Protein 2XP1 (pdb70)

B-factor: mean 57.03, std 14.46, range [29.09, 115.4]

Foldseek 3Di:
DDDDPDPQPCVPPPLEDADDVVVQLVCVLPDPDQWGWYPDPDPFWIWIWGDLDNQFIDIWTWGDDDQWIDTPNDIGRDVVRCCPVWVPLLVVQSVQQCVDPQEDADPVVNVVQQVVDDLPDKTWHWYADPVDRQWIWIWIHNPDIDIATWGGTSWTHGVPDTHNHVVVVVVVVPD

Sequence (175 aa):
SHMKYTNPRFYKHPLFKNFNVTESENYLRSSTDDFLIRKGSRHGYCVLVIKFASDVFVHMKIEEHSEHYTCSNKHFEDIDEVISVYVRPILRNLKSIKAHAKYFNSPEDAEKLLSSFDGSKVVYAFYFSRKYPGKLTFAYNNGSILEEYIGVSDMLTYNNSTFKDIDSFVAYRKR

Solvent-accessible surface area: 10726 Å² total; per-residue (Å²): 65,140,143,139,232,103,104,41,100,5,101,186,34,115,53,31,60,119,44,69,72,88,84,0,30,80,74,0,124,106,26,137,54,65,32,2,0,22,77,9,91,178,48,14,45,0,8,0,0,0,37,1,6,87,87,0,11,15,59,26,123,0,53,18,79,101,128,52,8,36,2,57,164,140,104,2,103,66,6,89,54,0,6,48,86,38,0,123,34,1,34,182,7,10,166,55,1,86,80,40,88,60,20,57,98,29,55,137,98,0,100,176,56,13,85,66,62,120,56,90,139,75,10,57,0,0,18,1,4,78,173,124,68,13,83,0,5,12,0,28,12,85,59,68,97,76,103,42,93,0,8,15,37,80,60,0,51,18,130,153,34,73,20,152,42,3,88,44,0,27,52,103,72,160,255

Organism: Antonospora locustae (NCBI:txid278021)

CATH classification: 3.30.505.10 (+1 more: 3.30.505.10)

InterPro domains:
  IPR017072 Transcription elongation factor Spt6 [PTHR10145] (4-175)
  IPR035019 Spt6, SH2 domain, N terminus [cd09918] (13-87)
  IPR035420 Spt6, SH2 domain [PF14633] (7-175)
  IPR036860 SH2 domain superfamily [G3DSA:3.30.505.10] (1-96)
  IPR036860 SH2 domain superfamily [G3DSA:3.30.505.10] (97-178)
  IPR036860 SH2 domain superfamily [SSF55550] (17-92)

Nearest PDB structures (foldseek):
  2xp1-assembly1_A-2  TM=1.006E+00  e=5.282E-35  Antonospora locustae
  3psk-assembly1_A  TM=8.960E-01  e=8.420E-13  Saccharomyces cerevisiae
  3psk-assembly6_D-3  TM=9.234E-01  e=2.754E-12  Saccharomyces cerevisiae
  5vko-assembly1_A  TM=9.215E-01  e=9.530E-12  Saccharomyces cerevisiae S288C
  3pjp-assembly2_B  TM=9.001E-01  e=2.222E-11  Nakaseomyces glabratus

Structure (mmCIF, N/CA/C/O backbone):
data_2XP1
#
_entry.id   2XP1
#
_cell.length_a   59.100
_cell.length_b   49.776
_cell.length_c   59.532
_cell.angle_alpha   90.00
_cell.angle_beta   90.00
_cell.angle_gamma   90.00
#
_symmetry.space_group_name_H-M   'P 21 21 2'
#
loop_
_entity.id
_entity.type
_entity.pdbx_description
1 polymer SPT6
2 non-polymer 'SULFATE ION'
3 non-polymer 'CHLORIDE ION'
4 water water
#
loop_
_atom_site.group_PDB
_atom_site.id
_atom_site.type_symbol
_atom_site.label_atom_id
_atom_site.label_alt_id
_atom_site.label_comp_id
_atom_site.label_asym_id
_atom_site.label_entity_id
_atom_site.label_seq_id
_atom_site.pdbx_PDB_ins_code
_atom_site.Cartn_x
_atom_site.Cartn_y
_atom_site.Cartn_z
_atom_site.occupancy
_atom_site.B_iso_or_equiv
_atom_site.auth_seq_id
_atom_site.auth_comp_id
_atom_site.auth_asym_id
_atom_site.auth_atom_id
_atom_site.pdbx_PDB_model_num
ATOM 1 N N . SER A 1 2 ? 10.703 28.087 48.214 1.00 69.32 780 SER A N 1
ATOM 2 C CA . SER A 1 2 ? 9.880 28.048 49.432 1.00 71.64 780 SER A CA 1
ATOM 3 C C . SER A 1 2 ? 10.672 28.741 50.537 1.00 74.60 780 SER A C 1
ATOM 4 O O . SER A 1 2 ? 11.601 29.502 50.280 1.00 75.45 780 SER A O 1
ATOM 7 N N . HIS A 1 3 ? 10.300 28.513 51.775 1.00 76.20 781 HIS A N 1
ATOM 8 C CA . HIS A 1 3 ? 11.355 28.532 52.754 1.00 77.45 781 HIS A CA 1
ATOM 9 C C . HIS A 1 3 ? 11.442 27.351 53.670 1.00 75.60 781 HIS A C 1
ATOM 10 O O . HIS A 1 3 ? 10.595 26.454 53.602 1.00 73.53 781 HIS A O 1
ATOM 17 N N . MET A 1 4 ? 12.527 27.279 54.429 1.00 76.07 782 MET A N 1
ATOM 18 C CA . MET A 1 4 ? 12.934 25.995 54.948 1.00 72.99 782 MET A CA 1
ATOM 19 C C . MET A 1 4 ? 11.883 25.448 55.868 1.00 72.30 782 MET A C 1
ATOM 20 O O . MET A 1 4 ? 11.168 26.205 56.525 1.00 75.67 782 MET A O 1
ATOM 25 N N . LYS A 1 5 ? 11.764 24.128 55.850 1.00 67.25 783 LYS A N 1
ATOM 26 C CA . LYS A 1 5 ? 10.857 23.442 56.723 1.00 66.56 783 LYS A CA 1
ATOM 27 C C . LYS A 1 5 ? 11.688 22.544 57.597 1.00 65.38 783 LYS A C 1
ATOM 28 O O . LYS A 1 5 ? 12.891 22.430 57.392 1.00 63.69 783 LYS A O 1
ATOM 34 N N . TYR A 1 6 ? 11.037 21.930 58.579 1.00 65.71 784 TYR A N 1
ATOM 35 C CA . TYR A 1 6 ? 11.711 21.163 59.618 1.00 66.41 784 TYR A CA 1
ATOM 36 C C . TYR A 1 6 ? 11.741 19.681 59.275 1.00 62.78 784 TYR A C 1
ATOM 37 O O . TYR A 1 6 ? 12.458 18.887 59.891 1.00 62.12 784 TYR A O 1
ATOM 46 N N . THR A 1 7 ? 10.922 19.329 58.295 1.00 61.29 785 THR A N 1
ATOM 47 C CA . THR A 1 7 ? 10.764 17.956 57.812 1.00 58.97 785 THR A CA 1
ATOM 48 C C . THR A 1 7 ? 11.503 17.865 56.488 1.00 56.84 785 THR A C 1
ATOM 49 O O . THR A 1 7 ? 11.646 18.864 55.791 1.00 56.38 785 THR A O 1
ATOM 53 N N . ASN A 1 8 ? 11.974 16.673 56.126 1.00 55.56 786 ASN A N 1
ATOM 54 C CA . ASN A 1 8 ? 12.612 16.516 54.822 1.00 53.64 786 ASN A CA 1
ATOM 55 C C . ASN A 1 8 ? 11.594 16.777 53.720 1.00 51.63 786 ASN A C 1
ATOM 56 O O . ASN A 1 8 ? 10.408 16.460 53.882 1.00 50.97 786 ASN A O 1
ATOM 61 N N . PRO A 1 9 ? 12.052 17.363 52.599 1.00 50.46 787 PRO A N 1
ATOM 62 C CA . PRO A 1 9 ? 11.136 17.517 51.476 1.00 48.81 787 PRO A CA 1
ATOM 63 C C . PRO A 1 9 ? 10.584 16.149 51.134 1.00 47.68 787 PRO A C 1
ATOM 64 O O . PRO A 1 9 ? 11.311 15.156 51.173 1.00 46.78 787 PRO A O 1
ATOM 68 N N . ARG A 1 10 ? 9.294 16.103 50.841 1.00 48.21 788 ARG A N 1
ATOM 69 C CA . ARG A 1 10 ? 8.619 14.847 50.509 1.00 48.55 788 ARG A CA 1
ATOM 70 C C . ARG A 1 10 ? 9.207 14.112 49.286 1.00 46.52 788 ARG A C 1
ATOM 71 O O . ARG A 1 10 ? 9.187 12.869 49.212 1.00 46.67 788 ARG A O 1
ATOM 79 N N . PHE A 1 11 ? 9.766 14.852 48.341 1.00 44.63 789 PHE A N 1
ATOM 80 C CA . PHE A 1 11 ? 10.290 14.178 47.174 1.00 42.76 789 PHE A CA 1
ATOM 81 C C . PHE A 1 11 ? 11.519 13.305 47.468 1.00 42.88 789 PHE A C 1
ATOM 82 O O . PHE A 1 11 ? 11.890 12.463 46.645 1.00 41.03 789 PHE A O 1
ATOM 90 N N . TYR A 1 12 ? 12.137 13.487 48.643 1.00 45.44 790 TYR A N 1
ATOM 91 C CA . TYR A 1 12 ? 13.262 12.616 49.064 1.00 47.12 790 TYR A CA 1
ATOM 92 C C . TYR A 1 12 ? 12.818 11.172 49.131 1.00 47.52 790 TYR A C 1
ATOM 93 O O . TYR A 1 12 ? 13.538 10.287 48.749 1.00 48.60 790 TYR A O 1
ATOM 102 N N . LYS A 1 13 ? 11.588 10.954 49.552 1.00 48.63 791 LYS A N 1
ATOM 103 C CA . LYS A 1 13 ? 11.014 9.610 49.685 1.00 49.98 791 LYS A CA 1
ATOM 104 C C . LYS A 1 13 ? 10.650 8.975 48.317 1.00 48.25 791 LYS A C 1
ATOM 105 O O . LYS A 1 13 ? 10.324 7.781 48.242 1.00 48.85 791 LYS A O 1
ATOM 111 N N . HIS A 1 14 ? 10.692 9.771 47.246 1.00 45.00 792 HIS A N 1
ATOM 112 C CA . HIS A 1 14 ? 10.292 9.249 45.953 1.00 43.06 792 HIS A CA 1
ATOM 113 C C . HIS A 1 14 ? 11.391 8.398 45.306 1.00 42.59 792 HIS A C 1
ATOM 114 O O . HIS A 1 14 ? 12.554 8.785 45.323 1.00 41.73 792 HIS A O 1
ATOM 121 N N . PRO A 1 15 ? 11.012 7.256 44.715 1.00 43.42 793 PRO A N 1
ATOM 122 C CA . PRO A 1 15 ? 11.974 6.321 44.096 1.00 44.09 793 PRO A CA 1
ATOM 123 C C . PRO A 1 15 ? 12.750 6.899 42.913 1.00 43.13 793 PRO A C 1
ATOM 124 O O . PRO A 1 15 ? 13.852 6.414 42.584 1.00 42.15 793 PRO A O 1
ATOM 128 N N . LEU A 1 16 ? 12.219 7.932 42.271 1.00 41.24 794 LEU A N 1
ATOM 129 C CA . LEU A 1 16 ? 12.968 8.481 41.159 1.00 41.12 794 LEU A CA 1
ATOM 130 C C . LEU A 1 16 ? 13.961 9.504 41.591 1.00 40.77 794 LEU A C 1
ATOM 131 O O . LEU A 1 16 ? 14.790 9.918 40.801 1.00 41.11 794 LEU A O 1
ATOM 136 N N . PHE A 1 17 ? 13.871 9.924 42.854 1.00 41.43 795 PHE A N 1
ATOM 137 C CA . PHE A 1 17 ? 14.782 10.920 43.394 1.00 41.60 795 PHE A CA 1
ATOM 138 C C . PHE A 1 17 ? 16.171 10.331 43.603 1.00 43.69 795 PHE A C 1
ATOM 139 O O . PHE A 1 17 ? 16.328 9.323 44.306 1.00 45.55 795 PHE A O 1
ATOM 147 N N . LYS A 1 18 ? 17.172 10.957 42.992 1.00 44.08 796 LYS A N 1
ATOM 148 C CA . LYS A 1 18 ? 18.573 10.590 43.145 1.00 46.46 796 LYS A CA 1
ATOM 149 C C . LYS A 1 18 ? 19.296 11.764 43.786 1.00 47.87 796 LYS A C 1
ATOM 150 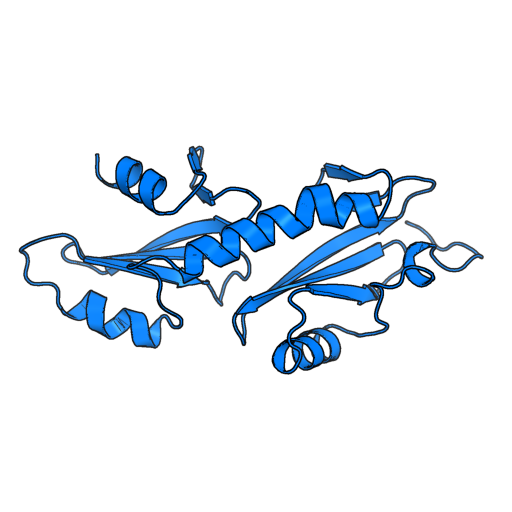O O . LYS A 1 18 ? 19.073 12.933 43.431 1.00 46.59 796 LYS A O 1
ATOM 156 N N . ASN A 1 19 ? 20.150 11.445 44.749 1.00 50.22 797 ASN A N 1
ATOM 157 C CA . ASN A 1 19 ? 20.920 12.443 45.443 1.00 52.46 797 ASN A CA 1
ATOM 158 C C . ASN A 1 19 ? 22.120 12.799 44.588 1.00 53.18 797 ASN A C 1
ATOM 159 O O . ASN A 1 19 ? 23.236 12.413 44.902 1.00 57.59 797 ASN A O 1
ATOM 164 N N . PHE A 1 20 ? 21.889 13.487 43.478 1.00 51.19 798 PHE A N 1
ATOM 165 C CA . PHE A 1 20 ? 22.967 13.889 42.563 1.00 51.33 798 PHE A CA 1
ATOM 166 C C . PHE A 1 20 ? 22.965 15.380 42.375 1.00 50.88 798 PHE A C 1
ATOM 167 O O . PHE A 1 20 ? 21.924 16.016 42.459 1.00 49.24 798 PHE A O 1
ATOM 175 N N . ASN A 1 21 ? 24.120 15.931 42.034 1.00 53.25 799 ASN A N 1
ATOM 176 C CA . ASN A 1 21 ? 24.217 17.304 41.548 1.00 52.92 799 ASN A CA 1
ATOM 177 C C . ASN A 1 21 ? 24.080 17.268 40.035 1.00 51.08 799 ASN A C 1
ATOM 178 O O . ASN A 1 21 ? 23.810 16.205 39.465 1.00 50.01 799 ASN A O 1
ATOM 183 N N . VAL A 1 22 ? 24.290 18.404 39.369 1.00 51.14 800 VAL A N 1
ATOM 184 C CA . VAL A 1 22 ? 24.281 18.445 37.895 1.00 49.88 800 VAL A CA 1
ATOM 185 C C . VAL A 1 22 ? 25.240 17.402 37.253 1.00 51.77 800 VAL A C 1
ATOM 186 O O . VAL A 1 22 ? 24.773 16.513 36.535 1.00 49.75 800 VAL A O 1
ATOM 190 N N . THR A 1 23 ? 26.549 17.479 37.532 1.00 55.38 801 THR A N 1
ATOM 191 C CA . THR A 1 23 ? 27.519 16.577 36.869 1.00 58.62 801 THR A CA 1
ATOM 192 C C . THR A 1 23 ? 27.218 15.098 37.091 1.00 57.98 801 THR A C 1
ATOM 193 O O . THR A 1 23 ? 27.202 14.317 36.135 1.00 57.86 801 THR A O 1
ATOM 197 N N . GLU A 1 24 ? 26.930 14.732 38.333 1.00 57.94 802 GLU A N 1
ATOM 198 C CA . GLU A 1 24 ? 26.619 13.348 38.672 1.00 58.36 802 GLU A CA 1
ATOM 199 C C . GLU A 1 24 ? 25.382 12.831 37.930 1.00 55.16 802 GLU A C 1
ATOM 200 O O . GLU A 1 24 ? 25.374 11.669 37.479 1.00 55.40 802 GLU A O 1
ATOM 206 N N . SER A 1 25 ? 24.372 13.695 37.767 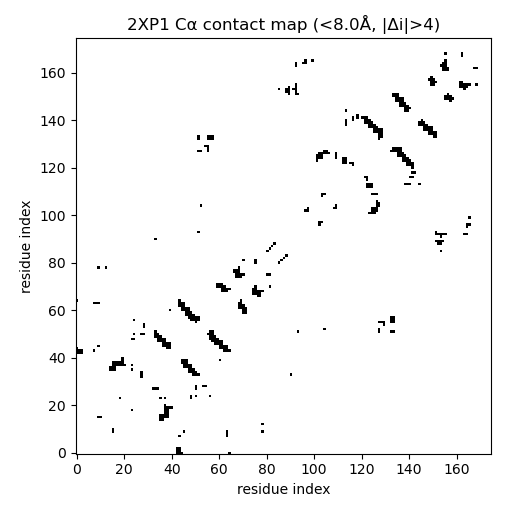1.00 52.07 803 SER A N 1
ATOM 207 C CA . SER A 1 25 ? 23.131 13.340 37.041 1.00 49.20 803 SER A CA 1
ATOM 208 C C . SER A 1 25 ? 23.405 13.039 35.592 1.00 49.20 803 SER A C 1
ATOM 209 O O . SER A 1 25 ? 22.956 12.033 35.062 1.00 48.34 803 SER A O 1
ATOM 212 N N . GLU A 1 26 ? 24.148 13.939 34.962 1.00 50.52 804 GLU A N 1
ATOM 213 C CA . GLU A 1 26 ? 24.448 13.827 33.566 1.00 51.60 804 GLU A CA 1
ATOM 214 C C . GLU A 1 26 ? 25.383 12.648 33.395 1.00 54.71 804 GLU A C 1
ATOM 215 O O . GLU A 1 26 ? 25.159 11.810 32.538 1.00 55.50 804 GLU A O 1
ATOM 221 N N . ASN A 1 27 ? 26.387 12.544 34.252 1.00 57.86 805 ASN A N 1
ATOM 222 C CA . ASN A 1 27 ? 27.247 11.345 34.263 1.00 61.87 805 ASN A CA 1
ATOM 223 C C . ASN A 1 27 ? 26.459 10.065 34.325 1.00 61.16 805 ASN A C 1
ATOM 224 O O . ASN A 1 27 ? 26.640 9.171 33.488 1.00 62.95 805 ASN A O 1
ATOM 229 N N . TYR A 1 28 ? 25.589 9.985 35.330 1.00 58.42 806 TYR A N 1
ATOM 230 C CA . TYR A 1 28 ? 24.813 8.801 35.548 1.00 58.00 806 TYR A CA 1
ATOM 231 C C . TYR A 1 28 ? 23.943 8.536 34.340 1.00 56.63 806 TYR A C 1
ATOM 232 O O . TYR A 1 28 ? 23.821 7.391 33.914 1.00 58.45 806 TYR A O 1
ATOM 241 N N . LEU A 1 29 ? 23.345 9.584 33.785 1.00 53.41 807 LEU A N 1
ATOM 242 C CA . LEU A 1 29 ? 22.518 9.414 32.611 1.00 52.18 807 LEU A CA 1
ATOM 243 C C . LEU A 1 29 ? 23.349 9.068 31.365 1.00 55.69 8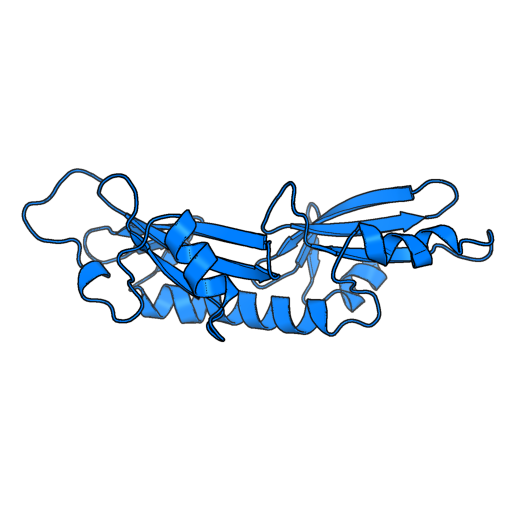07 LEU A C 1
ATOM 244 O O . LEU A 1 29 ? 22.857 8.372 30.476 1.00 56.64 807 LEU A O 1
ATOM 249 N N . ARG A 1 30 ? 24.578 9.579 31.268 1.00 58.66 808 ARG A N 1
ATOM 250 C CA . ARG A 1 30 ? 25.422 9.307 30.087 1.00 63.14 808 ARG A CA 1
ATOM 251 C C . ARG A 1 30 ? 25.560 7.796 29.909 1.00 66.72 808 ARG A C 1
ATOM 252 O O . ARG A 1 30 ? 25.429 7.288 28.792 1.00 68.32 808 ARG A O 1
ATOM 260 N N . SER A 1 31 ? 25.781 7.093 31.019 1.00 68.46 809 SER A N 1
ATOM 261 C CA . SER A 1 31 ? 26.103 5.670 30.989 1.00 73.28 809 SER A CA 1
ATOM 262 C C . SER A 1 31 ? 24.988 4.738 31.506 1.00 72.34 809 SER A C 1
ATOM 263 O O . SER A 1 31 ? 25.199 3.534 31.661 1.00 75.22 809 SER A O 1
ATOM 266 N N . SER A 1 32 ? 23.796 5.292 31.739 1.00 68.76 810 SER A N 1
ATOM 267 C CA . SER A 1 32 ? 22.606 4.494 32.109 1.00 67.91 810 SER A CA 1
ATOM 268 C C . SER A 1 32 ? 21.735 4.287 30.854 1.00 67.14 810 SER A C 1
ATOM 269 O O . SER A 1 32 ? 21.873 5.017 29.874 1.00 65.94 810 SER A O 1
ATOM 272 N N . THR A 1 33 ? 20.867 3.276 30.870 1.00 67.82 811 THR A N 1
ATOM 273 C CA . THR A 1 33 ? 19.786 3.195 29.866 1.00 66.38 811 THR A CA 1
ATOM 274 C C . THR A 1 33 ? 18.668 4.206 30.198 1.00 61.14 811 THR A C 1
ATOM 275 O O . THR A 1 33 ? 17.883 4.569 29.316 1.00 59.73 811 THR A O 1
ATOM 279 N N . ASP A 1 34 ? 18.604 4.628 31.470 1.00 58.29 812 ASP A N 1
ATOM 280 C CA . ASP A 1 34 ? 17.609 5.601 31.967 1.00 53.92 812 ASP A CA 1
ATOM 281 C C . ASP A 1 34 ? 17.587 6.879 31.133 1.00 51.40 812 ASP A C 1
ATOM 282 O O . ASP A 1 34 ? 18.641 7.381 30.717 1.00 51.14 812 ASP A O 1
ATOM 287 N N . ASP A 1 35 ? 16.381 7.408 30.919 1.00 48.80 813 ASP A N 1
ATOM 288 C CA . ASP A 1 35 ? 16.175 8.586 30.095 1.00 46.51 813 ASP A CA 1
ATOM 289 C C . ASP A 1 35 ? 16.058 9.859 30.910 1.00 43.31 813 ASP A C 1
ATOM 290 O O . ASP A 1 35 ? 16.222 10.945 30.341 1.00 41.31 813 ASP A O 1
ATOM 295 N N . PHE A 1 36 ? 15.737 9.731 32.214 1.00 40.86 814 PHE A N 1
ATOM 296 C CA . PHE A 1 36 ? 15.534 10.881 33.115 1.00 37.91 814 PHE A CA 1
ATOM 297 C C . PHE A 1 36 ? 15.657 10.474 34.580 1.00 37.70 814 PHE A C 1
ATOM 298 O O . PHE A 1 36 ? 15.619 9.306 34.923 1.00 38.54 814 PHE A O 1
ATOM 306 N N . LEU A 1 37 ? 15.806 11.446 35.454 1.00 36.51 815 LEU A N 1
ATOM 307 C CA . LEU A 1 37 ? 15.798 11.155 36.896 1.00 37.30 815 LEU A CA 1
ATOM 308 C C . LEU A 1 37 ? 15.409 12.466 37.471 1.00 35.71 815 LEU A C 1
ATOM 309 O O . LEU A 1 37 ? 15.258 13.425 36.729 1.00 35.86 815 LEU A O 1
ATOM 314 N N . ILE A 1 38 ? 15.232 12.511 38.773 1.00 35.38 816 ILE A N 1
ATOM 315 C CA . ILE A 1 38 ? 14.982 13.751 39.471 1.00 34.64 816 ILE A CA 1
ATOM 316 C C . ILE A 1 38 ? 16.130 13.879 40.427 1.00 36.48 816 ILE A C 1
ATOM 317 O O . ILE A 1 38 ? 16.475 12.908 41.102 1.00 37.79 816 ILE A O 1
ATOM 322 N N . ARG A 1 39 ? 16.760 15.042 40.455 1.00 36.90 817 ARG A N 1
ATOM 323 C CA . ARG A 1 39 ? 17.922 15.237 41.304 1.00 39.09 817 ARG A CA 1
ATOM 324 C C . ARG A 1 39 ? 17.607 16.269 42.367 1.00 40.55 817 ARG A C 1
ATOM 325 O O . ARG A 1 39 ? 16.533 16.865 42.324 1.00 39.72 817 ARG A O 1
ATOM 333 N N . LYS A 1 40 ? 18.538 16.463 43.305 1.00 43.02 818 LYS A N 1
ATOM 334 C CA . LYS A 1 40 ? 18.450 17.476 44.378 1.00 45.88 818 LYS A CA 1
ATOM 335 C C . LYS A 1 40 ? 18.610 18.884 43.788 1.00 46.48 818 LYS A C 1
ATOM 336 O O . LYS A 1 40 ? 19.347 19.050 42.823 1.00 47.31 818 LYS A O 1
ATOM 342 N N . GLY A 1 41 ? 17.906 19.877 44.328 1.00 47.66 819 GLY A N 1
ATOM 343 C CA . GLY A 1 41 ? 18.136 21.291 43.971 1.00 50.28 819 GLY A CA 1
ATOM 344 C C . GLY A 1 41 ? 19.139 21.942 44.922 1.00 54.88 819 GLY A C 1
ATOM 345 O O . GLY A 1 41 ? 19.251 21.526 46.086 1.00 55.53 819 GLY A O 1
ATOM 346 N N . SER A 1 42 ? 19.867 22.957 44.452 1.00 57.45 820 SER A N 1
ATOM 347 C CA . SER A 1 42 ? 20.968 23.526 45.255 1.00 62.38 820 SER A CA 1
ATOM 348 C C . SER A 1 42 ? 20.492 24.374 46.420 1.00 64.90 820 SER A C 1
ATOM 349 O O . SER A 1 42 ? 21.293 24.767 47.306 1.00 68.36 820 SER A O 1
ATOM 352 N N . ARG A 1 43 ? 19.193 24.665 46.416 1.00 63.27 821 ARG A N 1
ATOM 353 C CA . ARG A 1 43 ? 18.581 25.424 47.498 1.00 65.51 821 ARG A CA 1
ATOM 354 C C . ARG A 1 43 ? 17.265 24.729 47.824 1.00 62.18 821 ARG A C 1
ATOM 355 O O . ARG A 1 43 ? 16.803 23.897 47.017 1.00 59.68 821 ARG A O 1
ATOM 363 N N . HIS A 1 44 ? 16.675 25.048 48.982 1.00 61.91 822 HIS A N 1
ATOM 364 C CA . HIS A 1 44 ? 15.422 24.417 49.443 1.00 59.45 822 HIS A CA 1
ATOM 365 C C . HIS A 1 44 ? 14.176 24.602 48.557 1.00 57.32 822 HIS A C 1
ATOM 366 O O . HIS A 1 44 ? 14.093 25.529 47.771 1.00 58.24 822 HIS A O 1
ATOM 373 N N . GLY A 1 45 ? 13.201 23.711 48.710 1.00 55.10 823 GLY A N 1
ATOM 374 C CA . GLY A 1 45 ? 11.870 23.928 48.130 1.00 53.85 823 GLY A CA 1
ATOM 375 C C . GLY A 1 45 ? 11.585 23.204 46.826 1.00 49.72 823 GLY A C 1
ATOM 376 O O . GLY A 1 45 ? 10.438 23.136 46.382 1.00 49.34 823 GLY A O 1
ATOM 377 N N . TYR A 1 46 ? 12.620 22.654 46.199 1.00 47.22 824 TYR A N 1
ATOM 378 C CA . TYR A 1 46 ? 12.434 22.055 44.885 1.00 43.80 824 TYR A CA 1
ATOM 379 C C . TYR A 1 46 ? 13.408 20.905 44.576 1.00 42.21 824 TYR A C 1
ATOM 380 O O . TYR A 1 46 ? 14.498 20.819 45.157 1.00 42.02 824 TYR A O 1
ATOM 389 N N . CYS A 1 47 ? 13.011 20.028 43.654 1.00 39.74 825 CYS A N 1
ATOM 390 C CA . CYS A 1 47 ? 13.958 19.127 43.036 1.00 38.75 825 CYS A CA 1
ATOM 391 C C . CYS A 1 47 ? 13.995 19.472 41.545 1.00 37.55 825 CYS A C 1
ATOM 392 O O . CYS A 1 47 ? 13.319 20.397 41.098 1.00 37.56 825 CYS A O 1
ATOM 395 N N . VAL A 1 48 ? 14.803 18.745 40.784 1.00 36.16 826 VAL A N 1
ATOM 396 C CA . VAL A 1 48 ? 14.980 19.075 39.394 1.00 35.29 826 VAL A CA 1
ATOM 397 C C . VAL A 1 48 ? 14.914 17.811 38.562 1.00 35.14 826 VAL A C 1
ATOM 398 O O . VAL A 1 48 ? 15.601 16.814 38.831 1.00 35.22 826 VAL A O 1
ATOM 402 N N . LEU A 1 49 ? 14.054 17.873 37.558 1.00 34.01 827 LEU A N 1
ATOM 403 C CA . LEU A 1 49 ? 13.870 16.811 36.602 1.00 33.70 827 LEU A CA 1
ATOM 404 C C . LEU A 1 49 ? 14.989 16.993 35.597 1.00 33.86 827 LEU A C 1
ATOM 405 O O . LEU A 1 49 ? 15.203 18.101 35.117 1.00 33.76 827 LEU A O 1
ATOM 410 N N . VAL A 1 50 ? 15.709 15.911 35.310 1.00 33.76 828 VAL A N 1
ATOM 411 C CA . VAL A 1 50 ? 16.769 15.926 34.320 1.00 33.51 828 VAL A CA 1
ATOM 412 C C . VAL A 1 50 ? 16.330 14.873 33.301 1.00 34.22 828 VAL A C 1
ATOM 413 O O . VAL A 1 50 ? 16.117 13.714 33.651 1.00 34.03 828 VAL A O 1
ATOM 417 N N . ILE A 1 51 ? 16.157 15.320 32.051 1.00 34.33 829 ILE A N 1
ATOM 418 C CA . ILE A 1 51 ? 15.862 14.469 30.900 1.00 35.43 829 ILE A CA 1
ATOM 419 C C . ILE A 1 51 ? 17.057 14.482 29.931 1.00 37.41 829 ILE A C 1
ATOM 420 O O . ILE A 1 51 ? 17.520 15.555 29.524 1.00 38.53 829 ILE A O 1
ATOM 425 N N . LYS A 1 52 ? 17.564 13.307 29.578 1.00 38.95 830 LYS A N 1
ATOM 426 C CA . LYS A 1 52 ? 18.656 13.171 28.617 1.00 41.33 830 LYS A CA 1
ATOM 427 C C . LYS A 1 52 ? 18.069 13.271 27.203 1.00 41.11 830 LYS A C 1
ATOM 428 O O . LYS A 1 52 ? 17.295 12.414 26.785 1.00 42.23 830 LYS A O 1
ATOM 434 N N . PHE A 1 53 ? 18.390 14.331 26.475 1.00 40.99 831 PHE A N 1
ATOM 435 C CA . PHE A 1 53 ? 17.872 14.459 25.098 1.00 40.63 831 PHE A CA 1
ATOM 436 C C . PHE A 1 53 ? 18.741 13.667 24.146 1.00 43.86 831 PHE A C 1
ATOM 437 O O . PHE A 1 53 ? 18.222 13.045 23.214 1.00 46.02 831 PHE A O 1
ATOM 445 N N . ALA A 1 54 ? 20.045 13.663 24.431 1.00 44.22 832 ALA A N 1
ATOM 446 C CA . ALA A 1 54 ? 21.072 12.988 23.666 1.00 48.13 832 ALA A CA 1
ATOM 447 C C . ALA A 1 54 ? 22.278 12.947 24.591 1.00 49.78 832 ALA A C 1
ATOM 448 O O . ALA A 1 54 ? 22.314 13.662 25.604 1.00 48.04 832 ALA A O 1
ATOM 450 N N . SER A 1 55 ? 23.238 12.102 24.233 1.00 53.68 833 SER A N 1
ATOM 451 C CA . SER A 1 55 ? 24.514 11.904 24.939 1.00 56.93 833 SER A CA 1
ATOM 452 C C . SER A 1 55 ? 25.127 13.111 25.663 1.00 56.35 833 SER A C 1
ATOM 453 O O . SER A 1 55 ? 25.741 12.961 26.726 1.00 57.99 833 SER A O 1
ATOM 456 N N . ASP A 1 56 ? 25.018 14.288 25.053 1.00 55.14 834 ASP A N 1
ATOM 457 C CA . ASP A 1 56 ? 25.558 15.493 25.649 1.00 55.30 834 ASP A CA 1
ATOM 458 C C . ASP A 1 56 ? 24.511 16.576 25.723 1.00 51.86 834 ASP A C 1
ATOM 459 O O . ASP A 1 56 ? 24.858 17.736 25.879 1.00 53.36 834 ASP A O 1
ATOM 464 N N . VAL A 1 57 ? 23.232 16.215 25.625 1.00 49.03 835 VAL A N 1
ATOM 465 C CA . VAL A 1 57 ? 22.156 17.205 25.809 1.00 45.26 835 VAL A CA 1
ATOM 466 C C . VAL A 1 57 ? 21.261 16.842 26.962 1.00 43.56 835 VAL A C 1
ATOM 467 O O . VAL A 1 57 ? 20.557 15.831 26.925 1.00 42.93 835 VAL A O 1
ATOM 471 N N . PHE A 1 58 ? 21.275 17.668 27.994 1.00 43.15 836 PHE A N 1
ATOM 472 C CA . PHE A 1 58 ? 20.430 17.404 29.149 1.00 41.82 836 PHE A CA 1
ATOM 473 C C . PHE A 1 58 ? 19.496 18.573 29.468 1.00 40.79 836 PHE A C 1
ATOM 474 O O . PHE A 1 58 ? 19.909 19.728 29.428 1.00 41.87 836 PHE A O 1
ATOM 482 N N . VAL A 1 59 ? 18.235 18.279 29.763 1.00 38.76 837 VAL A N 1
ATOM 483 C CA . VAL A 1 59 ? 17.330 19.332 30.135 1.00 39.10 837 VAL A CA 1
ATOM 484 C C . VAL A 1 59 ? 17.032 19.184 31.622 1.00 38.78 837 VAL A C 1
ATOM 485 O O . VAL A 1 59 ? 16.652 18.089 32.083 1.00 38.37 837 VAL A O 1
ATOM 489 N N . HIS A 1 60 ? 17.235 20.276 32.361 1.00 39.19 838 HIS A N 1
ATOM 490 C CA . HIS A 1 60 ? 16.985 20.367 33.793 1.00 39.38 838 HIS A CA 1
ATOM 491 C C . HIS A 1 60 ? 15.771 21.251 34.049 1.00 40.33 838 HIS A C 1
ATOM 492 O O . HIS A 1 60 ? 15.838 22.459 33.774 1.00 42.73 838 HIS A O 1
ATOM 499 N N . MET A 1 61 ? 14.680 20.688 34.580 1.00 38.43 839 MET A N 1
ATOM 500 C CA . MET A 1 61 ? 13.496 21.482 34.895 1.00 39.29 839 MET A CA 1
ATOM 501 C C . MET A 1 61 ? 13.163 21.535 36.376 1.00 38.69 839 MET A C 1
ATOM 502 O O . MET A 1 61 ? 12.877 20.517 36.958 1.00 37.86 839 MET A O 1
ATOM 507 N N . LYS A 1 62 ? 13.127 22.725 36.958 1.00 39.73 840 LYS A N 1
ATOM 508 C CA . LYS A 1 62 ? 12.755 22.903 38.358 1.00 41.44 840 LYS A CA 1
ATOM 509 C C . LYS A 1 62 ? 11.332 22.318 38.680 1.00 40.65 840 LYS A C 1
ATOM 510 O O . LYS A 1 62 ? 10.365 22.611 37.986 1.00 39.36 840 LYS A O 1
ATOM 516 N N . ILE A 1 63 ? 11.238 21.445 39.691 1.00 39.67 841 ILE A N 1
ATOM 517 C CA . ILE A 1 63 ? 9.959 20.962 40.166 1.00 39.97 841 ILE A CA 1
ATOM 518 C C . ILE A 1 63 ? 9.850 21.454 41.554 1.00 42.57 841 ILE A C 1
ATOM 519 O O . ILE A 1 63 ? 10.614 21.020 42.428 1.00 43.53 841 ILE A O 1
ATOM 524 N N . GLU A 1 64 ? 8.902 22.359 41.778 1.00 44.63 842 GLU A N 1
ATOM 525 C CA . GLU A 1 64 ? 8.685 22.913 43.104 1.00 47.65 842 GLU A CA 1
ATOM 526 C C . GLU A 1 64 ? 7.733 22.080 43.945 1.00 47.88 842 GLU A C 1
ATOM 527 O O . GLU A 1 64 ? 6.726 21.566 43.447 1.00 47.10 842 GLU A O 1
ATOM 533 N N . GLU A 1 65 ? 8.082 21.923 45.222 1.00 48.95 843 GLU A N 1
ATOM 534 C CA . GLU A 1 65 ? 7.233 21.221 46.170 1.00 50.08 843 GLU A CA 1
ATOM 535 C C . GLU A 1 65 ? 6.557 22.224 47.055 1.00 54.30 843 GLU A C 1
ATOM 536 O O . GLU A 1 65 ? 7.224 23.021 47.720 1.00 55.10 843 GLU A O 1
ATOM 542 N N . HIS A 1 66 ? 5.229 22.163 47.055 1.00 57.62 844 HIS A N 1
ATOM 543 C CA . HIS A 1 66 ? 4.391 22.990 47.894 1.00 63.55 844 HIS A CA 1
ATOM 544 C C . HIS A 1 66 ? 3.672 22.035 48.806 1.00 65.36 844 HIS A C 1
ATOM 545 O O . HIS A 1 66 ? 3.935 20.838 48.750 1.00 63.00 844 HIS A O 1
ATOM 552 N N . SER A 1 67 ? 2.764 22.545 49.632 1.00 70.52 845 SER A N 1
ATOM 553 C CA . SER A 1 67 ? 2.184 21.732 50.698 1.00 74.01 845 SER A CA 1
ATOM 554 C C . SER A 1 67 ? 1.521 20.403 50.292 1.00 73.81 845 SER A C 1
ATOM 555 O O . SER A 1 67 ? 1.665 19.399 51.021 1.00 74.46 845 SER A O 1
ATOM 558 N N . GLU A 1 68 ? 0.784 20.379 49.181 1.00 74.04 846 GLU A N 1
ATOM 559 C CA . GLU A 1 68 ? 0.299 19.096 48.664 1.00 73.56 846 GLU A CA 1
ATOM 560 C C . GLU A 1 68 ? 0.713 18.859 47.222 1.00 70.39 846 GLU A C 1
ATOM 561 O O . GLU A 1 68 ? 1.157 17.751 46.860 1.00 69.48 846 GLU A O 1
ATOM 567 N N . HIS A 1 69 ? 0.606 19.906 46.412 1.00 69.24 847 HIS A N 1
ATOM 568 C CA . HIS A 1 69 ? 0.971 19.819 45.003 1.00 65.31 847 HIS A CA 1
ATOM 569 C C . HIS A 1 69 ? 2.429 20.164 44.685 1.00 59.86 847 HIS A C 1
ATOM 570 O O . HIS A 1 69 ? 3.166 20.683 45.505 1.00 59.74 847 HIS A O 1
ATOM 577 N N . TYR A 1 70 ? 2.829 19.826 43.471 1.00 55.46 848 TYR A N 1
ATOM 578 C CA . TYR A 1 70 ? 4.084 20.248 42.897 1.00 51.00 848 TYR A CA 1
ATOM 579 C C . TYR A 1 70 ? 3.757 21.196 41.728 1.00 50.98 848 TYR A C 1
ATOM 580 O O . TYR A 1 70 ? 2.631 21.199 41.232 1.00 50.53 848 TYR A O 1
ATOM 589 N N . THR A 1 71 ? 4.736 22.003 41.309 1.00 49.71 849 THR A N 1
ATOM 590 C CA . THR A 1 71 ? 4.647 22.723 40.048 1.00 50.56 849 THR A CA 1
ATOM 591 C C . THR A 1 71 ? 5.876 22.464 39.228 1.00 48.74 849 THR A C 1
ATOM 592 O O . THR A 1 71 ? 6.978 22.333 39.765 1.00 48.00 849 THR A O 1
ATOM 596 N N . CYS A 1 72 ? 5.670 22.376 37.920 1.00 48.60 850 CYS A N 1
ATOM 597 C CA . CYS A 1 72 ? 6.760 22.189 36.957 1.00 46.64 850 CYS A CA 1
ATOM 598 C C . CYS A 1 72 ? 6.341 22.866 35.662 1.00 47.72 850 CYS A C 1
ATOM 599 O O . CYS A 1 72 ? 5.208 22.679 35.195 1.00 48.50 850 CYS A O 1
ATOM 602 N N . SER A 1 73 ? 7.246 23.654 35.082 1.00 48.06 851 SER A N 1
ATOM 603 C CA . SER A 1 73 ? 6.937 24.500 33.894 1.00 48.87 851 SER A CA 1
ATOM 604 C C . SER A 1 73 ? 5.564 25.185 33.891 1.00 51.87 851 SER A C 1
ATOM 605 O O . SER A 1 73 ? 4.779 25.070 32.934 1.00 53.05 851 SER A O 1
ATOM 608 N N . ASN A 1 74 ? 5.289 25.894 34.987 1.00 54.07 852 ASN A N 1
ATOM 609 C CA . ASN A 1 74 ? 4.072 26.711 35.146 1.00 57.92 852 ASN A CA 1
ATOM 610 C C . ASN A 1 74 ? 2.765 25.917 35.268 1.00 57.66 852 ASN A C 1
ATOM 611 O O . ASN A 1 74 ? 1.696 26.496 35.359 1.00 60.94 852 ASN A O 1
ATOM 616 N N . LYS A 1 75 ? 2.885 24.596 35.245 1.00 54.16 853 LYS A N 1
ATOM 617 C CA . LYS A 1 75 ? 1.782 23.674 35.318 1.00 54.81 853 LYS A CA 1
ATOM 618 C C . LYS A 1 75 ? 1.759 23.160 36.764 1.00 54.67 853 LYS A C 1
ATOM 619 O O . LYS A 1 75 ? 2.765 23.180 37.478 1.00 52.44 853 LYS A O 1
ATOM 625 N N . HIS A 1 76 ? 0.616 22.647 37.168 1.00 56.23 854 HIS A N 1
ATOM 626 C CA . HIS A 1 76 ? 0.421 22.211 38.519 1.00 57.08 854 HIS A CA 1
ATOM 627 C C . HIS A 1 76 ? 0.215 20.693 38.538 1.00 55.15 854 HIS A C 1
ATOM 628 O O . HIS A 1 76 ? -0.485 20.202 37.672 1.00 57.09 854 HIS A O 1
ATOM 635 N N . PHE A 1 77 ? 0.790 19.960 39.502 1.00 52.90 855 PHE A N 1
ATOM 636 C CA . PHE A 1 77 ? 0.665 18.483 39.566 1.00 51.67 855 PHE A CA 1
ATOM 637 C C . PHE A 1 77 ? 0.339 17.939 40.941 1.00 53.49 855 PHE A C 1
ATOM 638 O O . PHE A 1 77 ? 0.939 18.353 41.920 1.00 52.92 855 PHE A O 1
ATOM 646 N N . GLU A 1 78 ? -0.591 16.988 41.018 1.00 56.19 856 GLU A N 1
ATOM 647 C CA . GLU A 1 78 ? -0.978 16.390 42.311 1.00 58.44 856 GLU A CA 1
ATOM 648 C C . GLU A 1 78 ? 0.210 15.774 43.058 1.00 56.04 856 GLU A C 1
ATOM 649 O O . GLU A 1 78 ? 0.264 15.870 44.283 1.00 57.62 856 GLU A O 1
ATOM 655 N N . ASP A 1 79 ? 1.156 15.171 42.327 1.00 52.81 857 ASP A N 1
ATOM 656 C CA . ASP A 1 79 ? 2.319 14.493 42.905 1.00 51.28 857 ASP A CA 1
ATOM 657 C C . ASP A 1 79 ? 3.430 14.338 41.876 1.00 48.40 857 ASP A C 1
ATOM 658 O O . ASP A 1 79 ? 3.266 14.740 40.733 1.00 47.91 857 ASP A O 1
ATOM 663 N N . ILE A 1 80 ? 4.556 13.749 42.262 1.00 46.30 858 ILE A N 1
ATOM 664 C CA . ILE A 1 80 ? 5.636 13.545 41.298 1.00 44.50 858 ILE A CA 1
ATOM 665 C C . ILE A 1 80 ? 5.245 12.583 40.171 1.00 44.99 858 ILE A C 1
ATOM 666 O O . ILE A 1 80 ? 5.534 12.856 38.999 1.00 43.64 858 ILE A O 1
ATOM 671 N N . ASP A 1 81 ? 4.573 11.478 40.515 1.00 46.64 859 ASP A N 1
ATOM 672 C CA . ASP A 1 81 ? 4.072 10.512 39.512 1.00 47.53 859 ASP A CA 1
ATOM 673 C C . ASP A 1 81 ? 3.302 11.223 38.413 1.00 46.64 859 ASP A C 1
ATOM 674 O O . ASP A 1 81 ? 3.474 10.904 37.250 1.00 46.23 859 ASP A O 1
ATOM 679 N N . GLU A 1 82 ? 2.417 12.154 38.789 1.00 46.97 860 GLU A N 1
ATOM 680 C CA . GLU A 1 82 ? 1.684 12.957 37.802 1.00 46.87 860 GLU A CA 1
ATOM 681 C C . GLU A 1 82 ? 2.627 13.812 36.947 1.00 44.38 860 GLU A C 1
ATOM 682 O O . GLU A 1 82 ? 2.401 13.915 35.760 1.00 45.98 860 GLU A O 1
ATOM 688 N N . VAL A 1 83 ? 3.688 14.402 37.506 1.00 42.10 861 VAL A N 1
ATOM 689 C CA . VAL A 1 83 ? 4.706 15.110 36.662 1.00 39.57 861 VAL A CA 1
ATOM 690 C C . VAL A 1 83 ? 5.206 14.151 35.581 1.00 39.78 861 VAL A C 1
ATOM 691 O O . VAL A 1 83 ? 5.261 14.490 34.388 1.00 39.74 861 VAL A O 1
ATOM 695 N N . ILE A 1 84 ? 5.539 12.927 35.983 1.00 40.50 862 ILE A N 1
ATOM 696 C CA . ILE A 1 84 ? 6.062 11.950 35.031 1.00 40.57 862 ILE A CA 1
ATOM 697 C C . ILE A 1 84 ? 5.093 11.515 33.920 1.00 43.28 862 ILE A C 1
ATOM 698 O O . ILE A 1 84 ? 5.473 11.504 32.729 1.00 42.82 862 ILE A O 1
ATOM 703 N N . SER A 1 85 ? 3.855 11.166 34.279 1.00 45.58 863 SER A N 1
ATOM 704 C CA . SER A 1 85 ? 2.900 10.719 33.250 1.00 48.99 863 SER A CA 1
ATOM 705 C C . SER A 1 85 ? 2.409 11.880 32.432 1.00 48.94 863 SER A C 1
ATOM 706 O O . SER A 1 85 ? 2.428 11.829 31.207 1.00 49.60 863 SER A O 1
ATOM 709 N N . VAL A 1 86 ? 2.026 12.957 33.103 1.00 49.35 864 VAL A N 1
ATOM 710 C CA . VAL A 1 86 ? 1.418 14.071 32.404 1.00 51.48 864 VAL A CA 1
ATOM 711 C C . VAL A 1 86 ? 2.451 14.846 31.640 1.00 49.25 864 VAL A C 1
ATOM 712 O O . VAL A 1 86 ? 2.150 15.379 30.596 1.00 50.89 864 VAL A O 1
ATOM 716 N N . TYR A 1 87 ? 3.685 14.868 32.130 1.00 47.88 865 TYR A N 1
ATOM 717 C CA . TYR A 1 87 ? 4.672 15.795 31.597 1.00 46.22 865 TYR A CA 1
ATOM 718 C C . TYR A 1 87 ? 5.871 15.138 30.942 1.00 44.28 865 TYR A C 1
ATOM 719 O O . TYR A 1 87 ? 6.168 15.423 29.776 1.00 44.18 865 TYR A O 1
ATOM 728 N N . VAL A 1 88 ? 6.534 14.230 31.659 1.00 43.68 866 VAL A N 1
ATOM 729 C CA . VAL A 1 88 ? 7.754 13.555 31.152 1.00 42.29 866 VAL A CA 1
ATOM 730 C C . VAL A 1 88 ? 7.543 12.483 30.034 1.00 44.31 866 VAL A C 1
ATOM 731 O O . VAL A 1 88 ? 8.217 12.518 29.005 1.00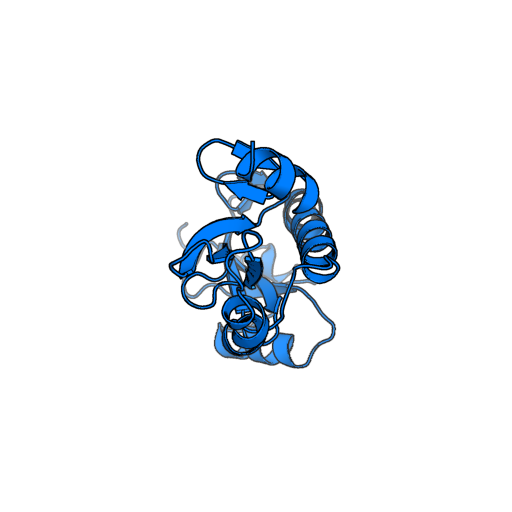 43.93 866 VAL A O 1
ATOM 735 N N . ARG A 1 89 ? 6.635 11.521 30.227 1.00 46.53 867 ARG A N 1
ATOM 736 C CA . ARG A 1 89 ? 6.435 10.467 29.209 1.00 49.21 867 ARG A CA 1
ATOM 737 C C . ARG A 1 89 ? 6.160 11.022 27.798 1.00 49.70 867 ARG A C 1
ATOM 738 O O . ARG A 1 89 ? 6.794 10.569 26.830 1.00 49.67 867 ARG A O 1
ATOM 746 N N . PRO A 1 90 ? 5.255 12.022 27.677 1.00 49.78 868 PRO A N 1
ATOM 747 C CA . PRO A 1 90 ? 4.976 12.562 26.333 1.00 50.68 868 PRO A CA 1
ATOM 748 C C . PRO A 1 90 ? 6.169 13.287 25.734 1.00 48.74 868 PRO A C 1
ATOM 749 O O . PRO A 1 90 ? 6.340 13.242 24.526 1.00 50.01 868 PRO A O 1
ATOM 753 N N . ILE A 1 91 ? 6.983 13.938 26.565 1.00 46.98 869 ILE A N 1
ATOM 754 C CA . ILE A 1 91 ? 8.304 14.419 26.103 1.00 45.53 869 ILE A CA 1
ATOM 755 C C . ILE A 1 91 ? 9.100 13.263 25.531 1.00 46.74 869 ILE A C 1
ATOM 756 O O . ILE A 1 91 ? 9.610 13.356 24.421 1.00 47.90 869 ILE A O 1
ATOM 761 N N . LEU A 1 92 ? 9.172 12.147 26.254 1.00 47.99 870 LEU A N 1
ATOM 762 C CA . LEU A 1 92 ? 9.949 10.996 25.775 1.00 48.86 870 LEU A CA 1
ATOM 763 C C . LEU A 1 92 ? 9.379 10.428 24.490 1.00 51.30 870 LEU A C 1
ATOM 764 O O . LEU A 1 92 ? 10.134 10.010 23.605 1.00 53.03 870 LEU A O 1
ATOM 769 N N . ARG A 1 93 ? 8.051 10.396 24.390 1.00 52.35 871 ARG A N 1
ATOM 770 C CA . ARG A 1 93 ? 7.379 9.917 23.187 1.00 55.44 871 ARG A CA 1
ATOM 771 C C . ARG A 1 93 ? 7.758 10.821 22.011 1.00 54.30 871 ARG A C 1
ATOM 772 O O . ARG A 1 93 ? 8.136 10.358 20.948 1.00 54.80 871 ARG A O 1
ATOM 780 N N . ASN A 1 94 ? 7.695 12.120 22.251 1.00 51.88 872 ASN A N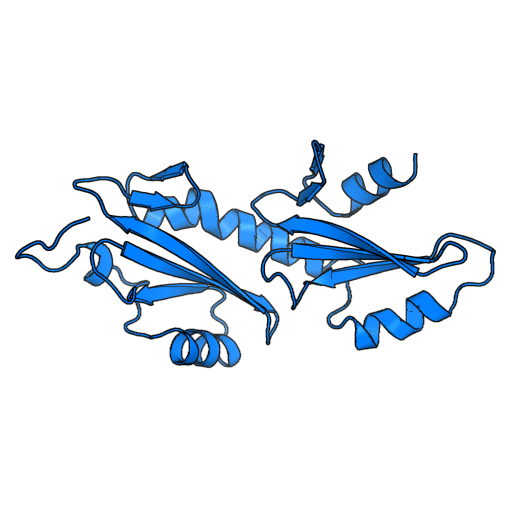 1
ATOM 781 C CA . ASN A 1 94 ? 8.208 13.099 21.315 1.00 51.36 872 ASN A CA 1
ATOM 782 C C . ASN A 1 94 ? 9.685 12.896 20.900 1.00 50.59 872 ASN A C 1
ATOM 783 O O . ASN A 1 94 ? 9.986 12.830 19.711 1.00 50.66 872 ASN A O 1
ATOM 788 N N . LEU A 1 95 ? 10.596 12.811 21.879 1.00 48.94 873 LEU A N 1
ATOM 789 C CA . LEU A 1 95 ? 12.011 12.578 21.591 1.00 48.67 873 LEU A CA 1
ATOM 790 C C . LEU A 1 95 ? 12.195 11.331 20.744 1.00 52.01 873 LEU A C 1
ATOM 791 O O . LEU A 1 95 ? 13.019 11.336 19.814 1.00 53.43 873 LEU A O 1
ATOM 796 N N . LYS A 1 96 ? 11.454 10.255 21.062 1.00 52.96 874 LYS A N 1
ATOM 797 C CA . LYS A 1 96 ? 11.587 9.012 20.277 1.00 56.72 874 LYS A CA 1
ATOM 798 C C . LYS A 1 96 ? 11.308 9.232 18.781 1.00 57.19 874 LYS A C 1
ATOM 799 O O . LYS A 1 96 ? 12.084 8.781 17.935 1.00 58.61 874 LYS A O 1
ATOM 805 N N . SER A 1 97 ? 10.211 9.937 18.478 1.00 56.42 875 SER A N 1
ATOM 806 C CA . SER A 1 97 ? 9.786 10.205 17.078 1.00 57.17 875 SER A CA 1
ATOM 807 C C . SER A 1 97 ? 10.822 11.028 16.376 1.00 54.63 875 SER A C 1
ATOM 808 O O . SER A 1 97 ? 11.193 10.736 15.248 1.00 56.21 875 SER A O 1
ATOM 811 N N . ILE A 1 98 ? 11.282 12.064 17.072 1.00 50.95 876 ILE A N 1
ATOM 812 C CA . ILE A 1 98 ? 12.224 13.021 16.538 1.00 48.92 876 ILE A CA 1
ATOM 813 C C . ILE A 1 98 ? 13.425 12.247 16.014 1.00 51.51 876 ILE A C 1
ATOM 814 O O . ILE A 1 98 ? 13.798 12.408 14.851 1.00 52.92 876 ILE A O 1
ATOM 819 N N . LYS A 1 99 ? 14.000 11.383 16.845 1.00 52.11 877 LYS A N 1
ATOM 820 C CA . LYS A 1 99 ? 15.248 10.694 16.471 1.00 55.12 877 LYS A CA 1
ATOM 821 C C . LYS A 1 99 ? 15.031 9.565 15.496 1.00 58.52 877 LYS A C 1
ATOM 822 O O . LYS A 1 99 ? 15.982 9.065 14.890 1.00 60.90 877 LYS A O 1
ATOM 828 N N . ALA A 1 100 ? 13.777 9.161 15.347 1.00 59.71 878 ALA A N 1
ATOM 829 C CA . ALA A 1 100 ? 13.412 8.187 14.317 1.00 64.23 878 ALA A CA 1
ATOM 830 C C . ALA A 1 100 ? 13.368 8.845 12.939 1.00 65.11 878 ALA A C 1
ATOM 831 O O . ALA A 1 100 ? 13.597 8.188 11.916 1.00 69.05 878 ALA A O 1
ATOM 833 N N . HIS A 1 101 ? 13.118 10.149 12.901 1.00 62.26 879 HIS A N 1
ATOM 834 C CA . HIS A 1 101 ? 12.833 10.791 11.622 1.00 62.15 879 HIS A CA 1
ATOM 835 C C . HIS A 1 101 ? 13.961 10.627 10.626 1.00 64.29 879 HIS A C 1
ATOM 836 O O . HIS A 1 101 ? 15.145 10.735 10.994 1.00 63.16 879 HIS A O 1
ATOM 843 N N . ALA A 1 102 ? 13.575 10.363 9.369 1.00 66.53 880 ALA A N 1
ATOM 844 C CA . ALA A 1 102 ? 14.503 10.373 8.252 1.00 69.06 880 ALA A CA 1
ATOM 845 C C . ALA A 1 102 ? 15.477 11.562 8.331 1.00 67.23 880 ALA A C 1
ATOM 846 O O . ALA A 1 102 ? 16.679 11.370 8.140 1.00 69.28 880 ALA A O 1
ATOM 848 N N . LYS A 1 103 ? 14.962 12.759 8.655 1.00 64.15 881 LYS A N 1
ATOM 849 C CA . LYS A 1 103 ? 15.722 14.017 8.599 1.00 63.10 881 LYS A CA 1
ATOM 850 C C . LYS A 1 103 ? 16.468 14.420 9.890 1.00 60.74 881 LYS A C 1
ATOM 851 O O . LYS A 1 103 ? 17.123 15.467 9.925 1.00 59.50 881 LYS A O 1
ATOM 857 N N . TYR A 1 104 ? 16.365 13.602 10.942 1.00 60.49 882 TYR A N 1
ATOM 858 C CA . TYR A 1 104 ? 17.127 13.823 12.176 1.00 58.31 882 TYR A CA 1
ATOM 859 C C . TYR A 1 104 ? 18.578 13.345 12.088 1.00 60.63 882 TYR A C 1
ATOM 860 O O . TYR A 1 104 ? 18.826 12.221 11.647 1.00 62.68 882 TYR A O 1
ATOM 869 N N . PHE A 1 105 ? 19.517 14.186 12.535 1.00 59.64 883 PHE A N 1
ATOM 870 C CA . PHE A 1 105 ? 20.910 13.770 12.775 1.00 62.69 883 PHE A CA 1
ATOM 871 C C . PHE A 1 105 ? 21.323 13.977 14.229 1.00 61.71 883 PHE A C 1
ATOM 872 O O . PHE A 1 105 ? 20.795 14.854 14.905 1.00 57.88 883 PHE A O 1
ATOM 880 N N . ASN A 1 106 ? 22.297 13.179 14.677 1.00 65.75 884 ASN A N 1
ATOM 881 C CA . ASN A 1 106 ? 22.885 13.243 16.033 1.00 67.01 884 ASN A CA 1
ATOM 882 C C . ASN A 1 106 ? 23.877 14.356 16.293 1.00 67.90 884 ASN A C 1
ATOM 883 O O . ASN A 1 106 ? 24.039 14.776 17.438 1.00 66.15 884 ASN A O 1
ATOM 888 N N . SER A 1 107 ? 24.561 14.839 15.266 1.00 71.20 885 SER A N 1
ATOM 889 C CA . SER A 1 107 ? 25.336 16.053 15.487 1.00 72.90 885 SER A CA 1
ATOM 890 C C . SER A 1 107 ? 25.188 17.071 14.359 1.00 73.63 885 SER A C 1
ATOM 891 O O . SER A 1 107 ? 25.011 16.698 13.189 1.00 75.11 885 SER A O 1
ATOM 894 N N . PRO A 1 108 ? 25.217 18.366 14.727 1.00 73.04 886 PRO A N 1
ATOM 895 C CA . PRO A 1 108 ? 25.387 19.493 13.811 1.00 74.48 886 PRO A CA 1
ATOM 896 C C . PRO A 1 108 ? 26.508 19.220 12.816 1.00 79.08 886 PRO A C 1
ATOM 897 O O . PRO A 1 108 ? 26.300 19.321 11.595 1.00 80.28 886 PRO A O 1
ATOM 901 N N . GLU A 1 109 ? 27.674 18.865 13.369 1.00 82.34 887 GLU A N 1
ATOM 902 C CA . GLU A 1 109 ? 28.876 18.484 12.627 1.00 87.73 887 GLU A CA 1
ATOM 903 C C . GLU A 1 109 ? 28.571 17.421 11.556 1.00 89.44 887 GLU A C 1
ATOM 904 O O . GLU A 1 109 ? 29.157 17.445 10.479 1.00 92.95 887 GLU A O 1
ATOM 910 N N . ASP A 1 110 ? 27.641 16.513 11.856 1.00 87.67 888 ASP A N 1
ATOM 911 C CA . ASP A 1 110 ? 27.296 15.395 10.970 1.00 90.01 888 ASP A CA 1
ATOM 912 C C . ASP A 1 110 ? 26.023 15.612 10.147 1.00 87.82 888 ASP A C 1
ATOM 913 O O . ASP A 1 110 ? 25.770 14.881 9.189 1.00 89.95 888 ASP A O 1
ATOM 918 N N . ALA A 1 111 ? 25.229 16.609 10.528 1.00 84.06 889 ALA A N 1
ATOM 919 C CA . ALA A 1 111 ? 24.175 17.130 9.664 1.00 82.36 889 ALA A CA 1
ATOM 920 C C . ALA A 1 111 ? 24.796 18.136 8.696 1.00 84.43 889 ALA A C 1
ATOM 921 O O . ALA A 1 111 ? 24.105 18.723 7.852 1.00 83.65 889 ALA A O 1
ATOM 923 N N . GLU A 1 112 ? 26.108 18.330 8.846 1.00 87.28 890 GLU A N 1
ATOM 924 C CA . GLU A 1 112 ? 26.921 19.190 7.980 1.00 89.66 890 GLU A CA 1
ATOM 925 C C . GLU A 1 112 ? 27.007 18.632 6.553 1.00 91.97 890 GLU A C 1
ATOM 926 O O . GLU A 1 112 ? 26.858 19.385 5.587 1.00 92.89 890 GLU A O 1
ATOM 932 N N . LYS A 1 113 ? 27.255 17.327 6.417 1.00 93.14 891 LYS A N 1
ATOM 933 C CA . LYS A 1 113 ? 27.404 16.709 5.094 1.00 95.52 891 LYS A CA 1
ATOM 934 C C . LYS A 1 113 ? 26.213 17.038 4.210 1.00 92.46 891 LYS A C 1
ATOM 935 O O . LYS A 1 113 ? 26.367 17.579 3.103 1.00 93.87 891 LYS A O 1
ATOM 941 N N . LEU A 1 114 ? 25.028 16.717 4.728 1.00 87.71 892 LEU A N 1
ATOM 942 C CA . LEU A 1 114 ? 23.793 16.870 3.984 1.00 84.72 892 LEU A CA 1
ATOM 943 C C . LEU A 1 114 ? 23.546 18.323 3.565 1.00 82.24 892 LEU A C 1
ATOM 944 O O . LEU A 1 114 ? 23.222 18.582 2.406 1.00 83.50 892 LEU A O 1
ATOM 949 N N . LEU A 1 115 ? 23.731 19.266 4.489 1.00 78.75 893 LEU A N 1
ATOM 950 C CA . LEU A 1 115 ? 23.541 20.687 4.178 1.00 76.75 893 LEU A CA 1
ATOM 951 C C . LEU A 1 115 ? 24.475 21.191 3.051 1.00 79.76 893 LEU A C 1
ATOM 952 O O . LEU A 1 115 ? 24.164 22.177 2.384 1.00 79.36 893 LEU A O 1
ATOM 957 N N . SER A 1 116 ? 25.598 20.499 2.840 1.00 82.88 894 SER A N 1
ATOM 958 C CA . SER A 1 116 ? 26.613 20.911 1.860 1.00 86.28 894 SER A CA 1
ATOM 959 C C . SER A 1 116 ? 26.375 20.298 0.505 1.00 88.41 894 SER A C 1
ATOM 960 O O . SER A 1 116 ? 27.022 20.690 -0.481 1.00 91.76 894 SER A O 1
ATOM 963 N N . SER A 1 117 ? 25.464 19.327 0.461 1.00 86.48 895 SER A N 1
ATOM 964 C CA . SER A 1 117 ? 25.164 18.590 -0.772 1.00 88.63 895 SER A CA 1
ATOM 965 C C . SER A 1 117 ? 24.259 19.379 -1.715 1.00 87.09 895 SER A C 1
ATOM 966 O O . SER A 1 117 ? 23.950 18.910 -2.812 1.00 89.32 895 SER A O 1
ATOM 969 N N . PHE A 1 118 ? 23.843 20.564 -1.256 1.00 83.45 896 PHE A N 1
ATOM 970 C CA . PHE A 1 118 ? 22.922 21.490 -1.954 1.00 81.53 896 PHE A CA 1
ATOM 971 C C . PHE A 1 118 ? 23.337 21.791 -3.402 1.00 84.52 896 PHE A C 1
ATOM 972 O O . PHE A 1 118 ? 24.447 22.254 -3.634 1.00 87.15 896 PHE A O 1
ATOM 980 N N . ASP A 1 119 ? 22.427 21.514 -4.347 1.00 84.67 897 ASP A N 1
ATOM 981 C CA . ASP A 1 119 ? 22.622 21.687 -5.803 1.00 87.70 897 ASP A CA 1
ATOM 982 C C . ASP A 1 119 ? 22.149 23.034 -6.303 1.00 86.30 897 ASP A C 1
ATOM 983 O O . ASP A 1 119 ? 22.720 23.608 -7.223 1.00 88.89 897 ASP A O 1
ATOM 988 N N . GLY A 1 120 ? 21.068 23.511 -5.696 1.00 82.23 898 GLY A N 1
ATOM 989 C CA . GLY A 1 120 ? 20.233 24.542 -6.293 1.00 80.47 898 GLY A CA 1
ATOM 990 C C . GLY A 1 120 ? 18.911 23.910 -6.690 1.00 79.07 898 GLY A C 1
ATOM 991 O O . GLY A 1 120 ? 17.956 24.618 -7.006 1.00 78.25 898 GLY A O 1
ATOM 992 N N . SER A 1 121 ? 18.856 22.576 -6.654 1.00 78.87 899 SER A N 1
ATOM 993 C CA . SER A 1 121 ? 17.667 21.820 -7.073 1.00 78.53 899 SER A CA 1
ATOM 994 C C . SER A 1 121 ? 16.497 21.854 -6.067 1.00 74.31 899 SER A C 1
ATOM 995 O O . SER A 1 121 ? 15.322 21.833 -6.447 1.00 73.45 899 SER A O 1
ATOM 998 N N . LYS A 1 122 ? 16.814 21.911 -4.779 1.00 71.39 900 LYS A N 1
ATOM 999 C CA . LYS A 1 122 ? 15.783 21.933 -3.770 1.00 68.18 900 LYS A CA 1
ATOM 1000 C C . LYS A 1 122 ? 16.366 22.489 -2.486 1.00 65.26 900 LYS A C 1
ATOM 1001 O O . LYS A 1 122 ? 17.594 22.578 -2.348 1.00 66.93 900 LYS A O 1
ATOM 1007 N N . VAL A 1 123 ? 15.494 22.879 -1.557 1.00 61.09 901 VAL A N 1
ATOM 1008 C CA . VAL A 1 123 ? 15.906 23.173 -0.190 1.00 57.16 901 VAL A CA 1
ATOM 1009 C C . VAL A 1 123 ? 16.286 21.892 0.534 1.00 56.19 901 VAL A C 1
ATOM 1010 O O . VAL A 1 123 ? 15.534 20.915 0.533 1.00 55.60 901 VAL A O 1
ATOM 1014 N N . VAL A 1 124 ? 17.468 21.926 1.139 1.00 56.08 902 VAL A N 1
ATOM 1015 C CA . VAL A 1 124 ? 18.034 20.822 1.883 1.00 56.10 902 VAL A CA 1
ATOM 1016 C C . VAL A 1 124 ? 17.887 21.179 3.336 1.00 53.44 902 VAL A C 1
ATOM 1017 O O . VAL A 1 124 ? 18.202 22.300 3.741 1.00 52.98 902 VAL A O 1
ATOM 1021 N N . TYR A 1 125 ? 17.398 20.253 4.142 1.00 52.31 903 TYR A N 1
ATOM 1022 C CA . TYR A 1 125 ? 17.190 20.599 5.523 1.00 49.79 903 TYR A CA 1
ATOM 1023 C C . TYR A 1 125 ? 17.482 19.448 6.408 1.00 49.78 903 TYR A C 1
ATOM 1024 O O . TYR A 1 125 ? 17.378 18.307 5.983 1.00 50.25 903 TYR A O 1
ATOM 1033 N N . ALA A 1 126 ? 17.832 19.754 7.656 1.00 48.73 904 ALA A N 1
ATOM 1034 C CA . ALA A 1 126 ? 18.235 18.719 8.593 1.00 49.40 904 ALA A CA 1
ATOM 1035 C C . ALA A 1 126 ? 17.725 19.096 9.928 1.00 46.92 904 ALA A C 1
ATOM 1036 O O . ALA A 1 126 ? 17.389 20.256 10.135 1.00 46.52 904 ALA A O 1
ATOM 1038 N N . PHE A 1 127 ? 17.654 18.130 10.840 1.00 46.94 905 PHE A N 1
ATOM 1039 C CA . PHE A 1 127 ? 17.274 18.427 12.231 1.00 44.77 905 PHE A CA 1
ATOM 1040 C C . PHE A 1 127 ? 18.304 17.832 13.168 1.00 45.00 905 PHE A C 1
ATOM 1041 O O . PHE A 1 127 ? 18.755 16.736 12.945 1.00 46.17 905 PHE A O 1
ATOM 1049 N N . TYR A 1 128 ? 18.643 18.575 14.222 1.00 44.36 906 TYR A N 1
ATOM 1050 C CA . TYR A 1 128 ? 19.509 18.112 15.290 1.00 44.59 906 TYR A CA 1
ATOM 1051 C C . TYR A 1 128 ? 19.195 18.868 16.574 1.00 43.48 906 TYR A C 1
ATOM 1052 O O . TYR A 1 128 ? 18.692 19.982 16.525 1.00 42.90 906 TYR A O 1
ATOM 1061 N N . PHE A 1 129 ? 19.449 18.254 17.723 1.00 43.71 907 PHE A N 1
ATOM 1062 C CA . PHE A 1 129 ? 19.172 18.924 18.993 1.00 42.54 907 PHE A CA 1
ATOM 1063 C C . PHE A 1 129 ? 20.188 19.991 19.189 1.00 43.54 907 PHE A C 1
ATOM 1064 O O . PHE A 1 129 ? 21.337 19.803 18.826 1.00 44.77 907 PHE A O 1
ATOM 1072 N N . SER A 1 130 ? 19.730 21.096 19.768 1.00 42.79 908 SER A N 1
ATOM 1073 C CA . SER A 1 130 ? 20.579 22.240 20.116 1.00 44.94 908 SER A CA 1
ATOM 1074 C C . SER A 1 130 ? 21.382 21.920 21.357 1.00 46.40 908 SER A C 1
ATOM 1075 O O . SER A 1 130 ? 20.825 21.419 22.345 1.00 43.88 908 SER A O 1
ATOM 1078 N N . ARG A 1 131 ? 22.674 22.258 21.308 1.00 50.53 909 ARG A N 1
ATOM 1079 C CA . ARG A 1 131 ? 23.569 22.203 22.473 1.00 53.02 909 ARG A CA 1
ATOM 1080 C C . ARG A 1 131 ? 23.642 23.576 23.183 1.00 54.10 909 ARG A C 1
ATOM 1081 O O . ARG A 1 131 ? 23.862 23.644 24.405 1.00 55.12 909 ARG A O 1
ATOM 1089 N N . LYS A 1 132 ? 23.452 24.656 22.424 1.00 54.82 910 LYS A N 1
ATOM 1090 C CA . LYS A 1 132 ? 23.416 26.004 22.984 1.00 56.23 910 LYS A CA 1
ATOM 1091 C C . LYS A 1 132 ? 22.167 26.186 23.824 1.00 53.66 910 LYS A C 1
ATOM 1092 O O . LYS A 1 132 ? 22.204 26.880 24.848 1.00 55.14 910 LYS A O 1
ATOM 1098 N N . TYR A 1 133 ? 21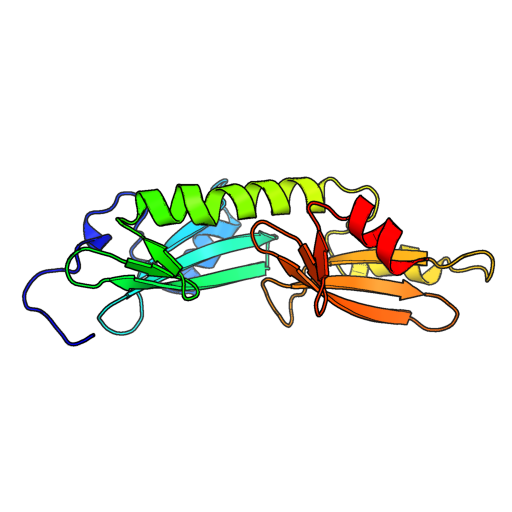.069 25.547 23.412 1.00 50.66 911 TYR A N 1
ATOM 1099 C CA . TYR A 1 133 ? 19.819 25.613 24.172 1.00 48.41 911 TYR A CA 1
ATOM 1100 C C . TYR A 1 133 ? 19.190 24.243 24.402 1.00 46.46 911 TYR A C 1
ATOM 1101 O O . TYR A 1 133 ? 18.256 23.831 23.703 1.00 45.53 911 TYR A O 1
ATOM 1110 N N . PRO A 1 134 ? 19.717 23.514 25.396 1.00 45.96 912 PRO A N 1
ATOM 1111 C CA . PRO A 1 134 ? 19.252 22.160 25.613 1.00 44.02 912 PRO A CA 1
ATOM 1112 C C . PRO A 1 134 ? 17.766 22.215 25.778 1.00 42.22 912 PRO A C 1
ATOM 1113 O O . PRO A 1 134 ? 17.270 23.005 26.592 1.00 42.60 912 PRO A O 1
ATOM 1117 N N . GLY A 1 135 ? 17.058 21.363 25.053 1.00 40.61 913 GLY A N 1
ATOM 1118 C CA . GLY A 1 135 ? 15.601 21.393 25.051 1.00 37.76 913 GLY A CA 1
ATOM 1119 C C . GLY A 1 135 ? 15.074 21.889 23.714 1.00 37.83 913 GLY A C 1
ATOM 1120 O O . GLY A 1 135 ? 13.916 21.648 23.393 1.00 38.13 913 GLY A O 1
ATOM 1121 N N . LYS A 1 136 ? 15.893 22.603 22.945 1.00 37.48 914 LYS A N 1
ATOM 1122 C CA . LYS A 1 136 ? 15.497 22.992 21.583 1.00 38.52 914 LYS A CA 1
ATOM 1123 C C . LYS A 1 136 ? 15.968 22.016 20.482 1.00 38.89 914 LYS A C 1
ATOM 1124 O O . LYS A 1 136 ? 17.127 21.575 20.441 1.00 39.97 914 LYS A O 1
ATOM 1130 N N . LEU A 1 137 ? 15.101 21.762 19.525 1.00 38.85 915 LEU A N 1
ATOM 1131 C CA . LEU A 1 137 ? 15.532 21.105 18.280 1.00 38.57 915 LEU A CA 1
ATOM 1132 C C . LEU A 1 137 ? 15.872 22.165 17.235 1.00 39.69 915 LEU A C 1
ATOM 1133 O O . LEU A 1 137 ? 15.046 23.021 16.933 1.00 40.09 915 LEU A O 1
ATOM 1138 N N . THR A 1 138 ? 17.064 22.081 16.656 1.00 40.87 916 THR A N 1
ATOM 1139 C CA . THR A 1 138 ? 17.462 22.969 15.572 1.00 40.78 916 THR A CA 1
ATOM 1140 C C . THR A 1 138 ? 16.976 22.442 14.234 1.00 41.55 916 THR A C 1
ATOM 1141 O O . THR A 1 138 ? 17.232 21.298 13.874 1.00 42.37 916 THR A O 1
ATOM 1145 N N . PHE A 1 139 ? 16.210 23.278 13.533 1.00 41.85 917 PHE A N 1
ATOM 1146 C CA . PHE A 1 139 ? 15.830 23.061 12.144 1.00 42.74 917 PHE A CA 1
ATOM 1147 C C . PHE A 1 139 ? 16.790 23.891 11.289 1.00 44.82 917 PHE A C 1
ATOM 1148 O O . PHE A 1 139 ? 16.734 25.121 11.331 1.00 45.19 917 PHE A O 1
ATOM 1156 N N . ALA A 1 140 ? 17.652 23.202 10.534 1.00 46.63 918 ALA A N 1
ATOM 1157 C CA . ALA A 1 140 ? 18.669 23.817 9.683 1.00 49.82 918 ALA A CA 1
ATOM 1158 C C . ALA A 1 140 ? 18.302 23.632 8.229 1.00 51.61 918 ALA A C 1
ATOM 1159 O O . ALA A 1 140 ? 17.928 22.541 7.813 1.00 52.25 918 ALA A O 1
ATOM 1161 N N . TYR A 1 141 ? 18.410 24.692 7.446 1.00 53.36 919 TYR A N 1
ATOM 1162 C CA . TYR A 1 141 ? 18.098 24.555 6.048 1.00 55.63 919 TYR A CA 1
ATOM 1163 C C . TYR A 1 141 ? 18.978 25.356 5.121 1.00 58.46 919 TYR A C 1
ATOM 1164 O O . TYR A 1 141 ? 19.459 26.418 5.487 1.00 59.23 919 TYR A O 1
ATOM 1173 N N . ASN A 1 142 ? 19.168 24.833 3.914 1.00 61.00 920 ASN A N 1
ATOM 1174 C CA . ASN A 1 142 ? 19.999 25.465 2.911 1.00 63.99 920 ASN A CA 1
ATOM 1175 C C . ASN A 1 142 ? 19.222 25.731 1.609 1.00 66.17 920 ASN A C 1
ATOM 1176 O O . ASN A 1 142 ? 18.789 24.789 0.909 1.00 66.59 920 ASN A O 1
ATOM 1181 N N . ASN A 1 143 ? 19.040 27.028 1.320 1.00 67.55 921 ASN A N 1
ATOM 1182 C CA . ASN A 1 143 ? 18.345 27.534 0.126 1.00 69.97 921 ASN A CA 1
ATOM 1183 C C . ASN A 1 143 ? 19.271 28.424 -0.725 1.00 73.47 921 ASN A C 1
ATOM 1184 O O . ASN A 1 143 ? 18.829 29.106 -1.635 1.00 75.21 921 ASN A O 1
ATOM 1189 N N . GLY A 1 144 ? 20.562 28.377 -0.427 1.00 75.48 922 GLY A N 1
ATOM 1190 C CA . GLY A 1 144 ? 21.529 29.335 -0.930 1.00 79.70 922 GLY A CA 1
ATOM 1191 C C . GLY A 1 144 ? 22.454 29.590 0.240 1.00 80.67 922 GLY A C 1
ATOM 1192 O O . GLY A 1 144 ? 23.661 29.330 0.152 1.00 83.11 922 GLY A O 1
ATOM 1193 N N . SE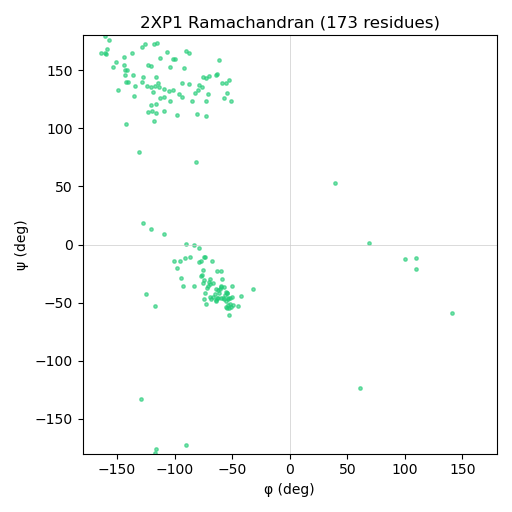R A 1 145 ? 21.875 30.064 1.348 1.00 78.88 923 SER A N 1
ATOM 1194 C CA . SER A 1 145 ? 22.584 30.124 2.639 1.00 79.21 923 SER A CA 1
ATOM 1195 C C . SER A 1 145 ? 21.967 29.227 3.741 1.00 75.79 923 SER A C 1
ATOM 1196 O O . SER A 1 145 ? 20.741 29.056 3.817 1.00 73.74 923 SER A O 1
ATOM 1199 N N . ILE A 1 146 ? 22.830 28.654 4.578 1.00 75.53 924 ILE A N 1
ATOM 1200 C CA . ILE A 1 146 ? 22.398 27.853 5.723 1.00 72.77 924 ILE A CA 1
ATOM 1201 C C . ILE A 1 146 ? 21.805 28.748 6.842 1.00 70.63 924 ILE A C 1
ATOM 1202 O O . ILE A 1 146 ? 22.532 29.515 7.478 1.00 72.21 924 ILE A O 1
ATOM 1207 N N . LEU A 1 147 ? 20.481 28.647 7.045 1.00 67.56 925 LEU A N 1
ATOM 1208 C CA . LEU A 1 147 ? 19.745 29.320 8.141 1.00 64.79 925 LEU A CA 1
ATOM 1209 C C . LEU A 1 147 ? 19.346 28.290 9.213 1.00 61.22 925 LEU A C 1
ATOM 1210 O O . LEU A 1 147 ? 19.406 27.094 8.954 1.00 60.87 925 LEU A O 1
ATOM 1215 N N . GLU A 1 148 ? 18.945 28.748 10.406 1.00 58.60 926 GLU A N 1
ATOM 1216 C CA . GLU A 1 148 ? 18.622 27.843 11.514 1.00 55.69 926 GLU A CA 1
ATOM 1217 C C . GLU A 1 148 ? 17.462 28.383 12.299 1.00 53.19 926 GLU A C 1
ATOM 1218 O O . GLU A 1 148 ? 17.337 29.586 12.425 1.00 54.71 926 GLU A O 1
ATOM 1224 N N . GLU A 1 149 ? 16.621 27.498 12.831 1.00 49.33 927 GLU A N 1
ATOM 1225 C CA . GLU A 1 149 ? 15.480 27.917 13.611 1.00 46.70 927 GLU A CA 1
ATOM 1226 C C . GLU A 1 149 ? 15.299 26.974 14.759 1.00 44.32 927 GLU A C 1
ATOM 1227 O O . GLU A 1 149 ? 15.592 25.786 14.640 1.00 42.78 927 GLU A O 1
ATOM 1233 N N . TYR A 1 150 ? 14.768 27.482 15.864 1.00 42.93 928 TYR A N 1
ATOM 1234 C CA . TYR A 1 150 ? 14.623 26.657 17.022 1.00 41.89 928 TYR A CA 1
ATOM 1235 C C . TYR A 1 150 ? 13.207 26.170 17.184 1.00 41.59 928 TYR A C 1
ATOM 1236 O O . TYR A 1 150 ? 12.261 26.962 17.118 1.00 43.17 928 TYR A O 1
ATOM 1245 N N . ILE A 1 151 ? 13.059 24.878 17.441 1.00 39.82 929 ILE A N 1
ATOM 1246 C CA . ILE A 1 151 ? 11.771 24.342 17.753 1.00 39.92 929 ILE A CA 1
ATOM 1247 C C . ILE A 1 151 ? 11.784 23.873 19.193 1.00 39.21 929 ILE A C 1
ATOM 1248 O O . ILE A 1 151 ? 12.717 23.206 19.612 1.00 39.23 929 ILE A O 1
ATOM 1253 N N . GLY A 1 152 ? 10.743 24.187 19.955 1.00 40.25 930 GLY A N 1
ATOM 1254 C CA . GLY A 1 152 ? 10.662 23.720 21.351 1.00 40.25 930 GLY A CA 1
ATOM 1255 C C . GLY A 1 152 ? 10.293 22.254 21.415 1.00 40.81 930 GLY A C 1
ATOM 1256 O O . GLY A 1 152 ? 9.511 21.767 20.608 1.00 42.33 930 GLY A O 1
ATOM 1257 N N . VAL A 1 153 ? 10.846 21.528 22.369 1.00 40.97 931 VAL A N 1
ATOM 1258 C CA . VAL A 1 153 ? 10.463 20.131 22.522 1.00 41.64 931 VAL A CA 1
ATOM 1259 C C . VAL A 1 153 ? 9.812 19.864 23.889 1.00 43.08 931 VAL A C 1
ATOM 1260 O O . VAL A 1 153 ? 10.519 19.768 24.909 1.00 43.61 931 VAL A O 1
ATOM 1264 N N . SER A 1 154 ? 8.495 19.680 23.867 1.00 43.94 932 SER A N 1
ATOM 1265 C CA . SER A 1 154 ? 7.692 19.417 25.039 1.00 45.80 932 SER A CA 1
ATOM 1266 C C . SER A 1 154 ? 6.874 18.171 24.662 1.00 46.55 932 SER A C 1
ATOM 1267 O O . SER A 1 154 ? 7.442 17.218 24.123 1.00 46.70 932 SER A O 1
ATOM 1270 N N . ASP A 1 155 ? 5.561 18.144 24.893 1.00 47.71 933 ASP A N 1
ATOM 1271 C CA . ASP A 1 155 ? 4.792 17.014 24.348 1.00 49.97 933 ASP A CA 1
ATOM 1272 C C . ASP A 1 155 ? 4.537 17.218 22.875 1.00 50.75 933 ASP A C 1
ATOM 1273 O O . ASP A 1 155 ? 4.170 16.294 22.129 1.00 53.00 933 ASP A O 1
ATOM 1278 N N . MET A 1 156 ? 4.749 18.453 22.458 1.00 49.77 934 MET A N 1
ATOM 1279 C CA . MET A 1 156 ? 4.574 18.817 21.088 1.00 50.71 934 MET A CA 1
ATOM 1280 C C . MET A 1 156 ? 5.840 19.453 20.649 1.00 47.42 934 MET A C 1
ATOM 1281 O O . MET A 1 156 ? 6.735 19.679 21.431 1.00 46.26 934 MET A O 1
ATOM 1286 N N . LEU A 1 157 ? 5.894 19.716 19.364 1.00 48.21 935 LEU A N 1
ATOM 1287 C CA . LEU A 1 157 ? 6.896 20.558 18.777 1.00 47.19 935 LEU A CA 1
ATOM 1288 C C . LEU A 1 157 ? 6.274 21.937 18.668 1.00 48.36 935 LEU A C 1
ATOM 1289 O O . LEU A 1 157 ? 5.144 22.080 18.146 1.00 49.91 935 LEU A O 1
ATOM 1294 N N . THR A 1 158 ? 6.997 22.950 19.170 1.00 46.79 936 THR A N 1
ATOM 1295 C CA . THR A 1 158 ? 6.484 24.312 19.133 1.00 48.26 936 THR A CA 1
ATOM 1296 C C . THR A 1 158 ? 7.415 25.212 18.352 1.00 47.85 936 THR A C 1
ATOM 1297 O O . THR A 1 158 ? 8.624 25.145 18.480 1.00 47.49 936 THR A O 1
ATOM 1301 N N . TYR A 1 159 ? 6.825 26.023 17.498 1.00 49.42 937 TYR A N 1
ATOM 1302 C CA . TYR A 1 159 ? 7.553 26.829 16.566 1.00 49.73 937 TYR A CA 1
ATOM 1303 C C . TYR A 1 159 ? 6.803 28.161 16.493 1.00 52.46 937 TYR A C 1
ATOM 1304 O O . TYR A 1 159 ? 5.729 28.257 15.877 1.00 53.87 937 TYR A O 1
ATOM 1313 N N . ASN A 1 160 ? 7.349 29.184 17.148 1.00 53.39 938 ASN A N 1
ATOM 1314 C CA . ASN A 1 160 ? 6.704 30.496 17.194 1.00 56.60 938 ASN A CA 1
ATOM 1315 C C . ASN A 1 160 ? 5.365 30.349 17.861 1.00 58.18 938 ASN A C 1
ATOM 1316 O O . ASN A 1 160 ? 5.241 29.856 18.978 1.00 57.79 938 ASN A O 1
ATOM 1321 N N . ASN A 1 161 ? 4.350 30.771 17.137 1.00 61.64 939 ASN A N 1
ATOM 1322 C CA . ASN A 1 161 ? 2.980 30.655 17.586 1.00 64.68 939 ASN A CA 1
ATOM 1323 C C . ASN A 1 161 ? 2.527 29.189 17.570 1.00 63.56 939 ASN A C 1
ATOM 1324 O O . ASN A 1 161 ? 1.826 28.729 18.487 1.00 64.93 939 ASN A O 1
ATOM 1329 N N . SER A 1 162 ? 3.017 28.449 16.572 1.00 61.13 940 SER A N 1
ATOM 1330 C CA . SER A 1 162 ? 2.424 27.193 16.135 1.00 59.85 940 SER A CA 1
ATOM 1331 C C . SER A 1 162 ? 2.917 25.943 16.878 1.00 56.03 940 SER A C 1
ATOM 1332 O O . SER A 1 162 ? 3.934 25.964 17.512 1.00 53.60 940 SER A O 1
ATOM 1335 N N . THR A 1 163 ? 2.188 24.852 16.739 1.00 56.52 941 THR A N 1
ATOM 1336 C CA . THR A 1 163 ? 2.376 23.652 17.522 1.00 55.80 941 THR A CA 1
ATOM 1337 C C . THR A 1 163 ? 2.154 22.424 16.623 1.00 56.17 941 THR A C 1
ATOM 1338 O O . THR A 1 163 ? 1.272 22.441 15.770 1.00 59.47 941 THR A O 1
ATOM 1342 N N . PHE A 1 164 ? 2.993 21.390 16.794 1.00 54.83 942 PHE A N 1
ATOM 1343 C CA . PHE A 1 164 ? 3.006 20.169 15.939 1.00 55.54 942 PHE A CA 1
ATOM 1344 C C . PHE A 1 164 ? 3.243 18.850 16.713 1.00 54.85 942 PHE A C 1
ATOM 1345 O O . PHE A 1 164 ? 4.055 18.791 17.656 1.00 51.96 942 PHE A O 1
ATOM 1353 N N . LYS A 1 165 ? 2.524 17.792 16.326 1.00 57.19 943 LYS A N 1
ATOM 1354 C CA . LYS A 1 165 ? 2.756 16.471 16.924 1.00 57.51 943 LYS A CA 1
ATOM 1355 C C . LYS A 1 165 ? 4.111 15.834 16.540 1.00 56.34 943 LYS A C 1
ATOM 1356 O O . LYS A 1 165 ? 4.700 15.095 17.334 1.00 55.56 943 LYS A O 1
ATOM 1362 N N . ASP A 1 166 ? 4.612 16.161 15.346 1.00 57.10 944 ASP A N 1
ATOM 1363 C CA . ASP A 1 166 ? 5.827 15.542 14.799 1.00 57.19 944 ASP A CA 1
ATOM 1364 C C . ASP A 1 166 ? 6.469 16.409 13.718 1.00 56.41 944 ASP A C 1
ATOM 1365 O O . ASP A 1 166 ? 5.855 17.366 13.224 1.00 57.50 944 ASP A O 1
ATOM 1370 N N . ILE A 1 167 ? 7.696 16.055 13.342 1.00 55.66 945 ILE A N 1
ATOM 1371 C CA . ILE A 1 167 ? 8.482 16.761 12.322 1.00 54.45 945 ILE A CA 1
ATOM 1372 C C . ILE A 1 167 ? 7.761 16.916 10.970 1.00 57.66 945 ILE A C 1
ATOM 1373 O O . ILE A 1 167 ? 7.813 18.012 10.299 1.00 56.39 945 ILE A O 1
ATOM 1378 N N . ASP A 1 168 ? 7.100 15.811 10.587 1.00 60.33 946 ASP A N 1
ATOM 1379 C CA . ASP A 1 168 ? 6.373 15.702 9.342 1.00 63.82 946 ASP A CA 1
ATOM 1380 C C . ASP A 1 168 ? 5.383 16.833 9.104 1.00 64.45 946 ASP A C 1
ATOM 1381 O O . ASP A 1 168 ? 5.393 17.459 8.013 1.00 65.44 946 ASP A O 1
ATOM 1386 N N . SER A 1 169 ? 4.531 17.077 10.115 1.00 63.72 947 SER A N 1
ATOM 1387 C CA . SER A 1 169 ? 3.503 18.116 10.010 1.00 64.51 947 SER A CA 1
ATOM 1388 C C . SER A 1 169 ? 4.167 19.477 10.069 1.00 61.69 947 SER A C 1
ATOM 1389 O O . SER A 1 169 ? 3.755 20.398 9.313 1.00 62.80 947 SER A O 1
ATOM 1392 N N . PHE A 1 170 ? 5.210 19.579 10.913 1.00 57.66 948 PHE A N 1
ATOM 1393 C CA . PHE A 1 170 ? 6.043 20.785 10.938 1.00 55.58 948 PHE A CA 1
ATOM 1394 C C . PHE A 1 170 ? 6.603 21.098 9.547 1.00 56.14 948 PHE A C 1
ATOM 1395 O O . PHE A 1 170 ? 6.448 22.225 9.044 1.00 56.68 948 PHE A O 1
ATOM 1403 N N . VAL A 1 171 ? 7.256 20.106 8.944 1.00 56.63 949 VAL A N 1
ATOM 1404 C CA . VAL A 1 171 ? 7.764 20.241 7.571 1.00 58.33 949 VAL A CA 1
ATOM 1405 C C . VAL A 1 171 ? 6.667 20.780 6.639 1.00 60.81 949 VAL A C 1
ATOM 1406 O O . VAL A 1 171 ? 6.866 21.789 5.929 1.00 61.17 949 VAL A O 1
ATOM 1410 N N . ALA A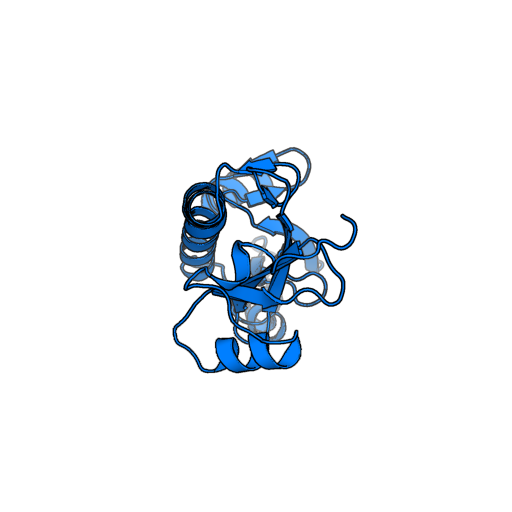 1 172 ? 5.508 20.118 6.680 1.00 62.42 950 ALA A N 1
ATOM 1411 C CA . ALA A 1 172 ? 4.368 20.473 5.840 1.00 65.55 950 ALA A CA 1
ATOM 1412 C C . ALA A 1 172 ? 4.025 21.958 5.957 1.00 65.34 950 ALA A C 1
ATOM 1413 O O . ALA A 1 172 ? 3.827 22.640 4.953 1.00 66.96 950 ALA A O 1
ATOM 1415 N N . TYR A 1 173 ? 3.977 22.445 7.193 1.00 63.72 951 TYR A N 1
ATOM 1416 C CA . TYR A 1 173 ? 3.653 23.833 7.475 1.00 64.18 951 TYR A CA 1
ATOM 1417 C C . TYR A 1 173 ? 4.758 24.796 7.004 1.00 63.59 951 TYR A C 1
ATOM 1418 O O . TYR A 1 173 ? 4.485 25.813 6.355 1.00 64.97 951 TYR A O 1
ATOM 1427 N N . ARG A 1 174 ? 6.002 24.451 7.330 1.00 61.72 952 ARG A N 1
ATOM 1428 C CA . ARG A 1 174 ? 7.165 25.290 7.064 1.00 61.11 952 ARG A CA 1
ATOM 1429 C C . ARG A 1 174 ? 7.386 25.616 5.581 1.00 63.54 952 ARG A C 1
ATOM 1430 O O . ARG A 1 174 ? 7.815 26.739 5.242 1.00 63.47 952 ARG A O 1
ATOM 1438 N N . LYS A 1 175 ? 7.084 24.649 4.708 1.00 65.47 953 LYS A N 1
ATOM 1439 C CA . LYS A 1 175 ? 7.247 24.832 3.241 1.00 68.29 953 LYS A CA 1
ATOM 1440 C C . LYS A 1 175 ? 6.207 25.750 2.555 1.00 71.20 953 LYS A C 1
ATOM 1441 O O . LYS A 1 175 ? 6.565 26.558 1.701 1.00 72.33 953 LYS A O 1
ATOM 1447 N N . ARG A 1 176 ? 4.936 25.618 2.943 1.00 73.40 954 ARG A N 1
ATOM 1448 C CA . ARG A 1 176 ? 3.809 26.092 2.131 1.00 77.64 954 ARG A CA 1
ATOM 1449 C C . ARG A 1 176 ? 2.973 27.124 2.880 1.00 78.73 954 ARG A C 1
ATOM 1450 O O . ARG A 1 176 ? 3.406 28.261 3.086 1.00 78.76 954 ARG A O 1
#

Secondary structure (DSSP, 8-state):
----SS--GGGGSTTEE---HHHHHHHHHHSS--EEEEE-SSTTEEEEEEEEETTEEEEEEEEE-SS-EEETTEEESSHHHIIIIIIHHHHHHHHHHHHSTTB-S-TTTSHHHHHT--SSS-EEEEEE-SSSTTEEEEEEESSSEEEEEEEESSSEEETTEEESSHHHHHHHHH-

Radius of gyration: 18.59 Å; Cα contacts (8 Å, |Δi|>4): 299; chains: 1; bounding box: 30×28×67 Å